Protein AF-A0A0R2JVQ1-F1 (afdb_monomer)

Radius of gyration: 18.7 Å; Cα contacts (8 Å, |Δi|>4): 30; chains: 1; bounding box: 28×34×56 Å

Organism: NCBI:txid695563

Structure (mmCIF, N/CA/C/O backbone):
data_AF-A0A0R2JVQ1-F1
#
_entry.id   AF-A0A0R2JVQ1-F1
#
loop_
_atom_site.group_PDB
_atom_site.id
_atom_site.type_symbol
_atom_site.label_atom_id
_atom_site.label_alt_id
_atom_site.label_comp_id
_atom_site.label_asym_id
_atom_site.label_entity_id
_atom_site.label_seq_id
_atom_site.pdbx_PDB_ins_code
_atom_site.Cartn_x
_atom_site.Cartn_y
_atom_site.Cartn_z
_atom_site.occupancy
_atom_site.B_iso_or_equiv
_atom_site.auth_seq_id
_atom_site.auth_comp_id
_atom_site.auth_asym_id
_atom_site.auth_atom_id
_atom_site.pdbx_PDB_model_num
ATOM 1 N N . MET A 1 1 ? -6.549 26.881 -41.223 1.00 39.41 1 MET A N 1
ATOM 2 C CA . MET A 1 1 ? -5.600 27.178 -40.128 1.00 39.41 1 MET A CA 1
ATOM 3 C C . MET A 1 1 ? -5.478 25.922 -39.284 1.00 39.41 1 MET A C 1
ATOM 5 O O . MET A 1 1 ? -6.435 25.556 -38.617 1.00 39.41 1 MET A O 1
ATOM 9 N N . ALA A 1 2 ? -4.377 25.186 -39.434 1.00 47.72 2 ALA A N 1
ATOM 10 C CA . ALA A 1 2 ? -4.159 23.924 -38.734 1.00 47.72 2 ALA A CA 1
ATOM 11 C C . ALA A 1 2 ? -3.680 24.211 -37.304 1.00 47.72 2 ALA A C 1
ATOM 13 O O . ALA A 1 2 ? -2.666 24.880 -37.109 1.00 47.72 2 ALA A O 1
ATOM 14 N N . LEU A 1 3 ? -4.435 23.732 -36.316 1.00 53.34 3 LEU A N 1
ATOM 15 C CA . LEU A 1 3 ? -4.072 23.773 -34.903 1.00 53.34 3 LEU A CA 1
ATOM 16 C C . LEU A 1 3 ? -2.839 22.885 -34.702 1.00 53.34 3 LEU A C 1
ATOM 18 O O . LEU A 1 3 ? -2.925 21.664 -34.799 1.00 53.34 3 LEU A O 1
ATOM 22 N N . GLY A 1 4 ? -1.683 23.510 -34.475 1.00 50.38 4 GLY A N 1
ATOM 23 C CA . GLY A 1 4 ? -0.414 22.820 -34.267 1.00 50.38 4 GLY A CA 1
ATOM 24 C C . GLY A 1 4 ? -0.517 21.792 -33.141 1.00 50.38 4 GLY A C 1
ATOM 25 O O . GLY A 1 4 ? -0.701 22.142 -31.974 1.00 50.38 4 GLY A O 1
ATOM 26 N N . HIS A 1 5 ? -0.390 20.513 -33.493 1.00 59.41 5 HIS A N 1
ATOM 27 C CA . HIS A 1 5 ? -0.294 19.433 -32.524 1.00 59.41 5 HIS A CA 1
ATOM 28 C C . HIS A 1 5 ? 0.991 19.612 -31.714 1.00 59.41 5 HIS A C 1
ATOM 30 O O . HIS A 1 5 ? 2.100 19.439 -32.213 1.00 59.41 5 HIS A O 1
ATOM 36 N N . SER A 1 6 ? 0.836 19.989 -30.447 1.00 54.28 6 SER A N 1
ATOM 37 C CA . SER A 1 6 ? 1.937 20.082 -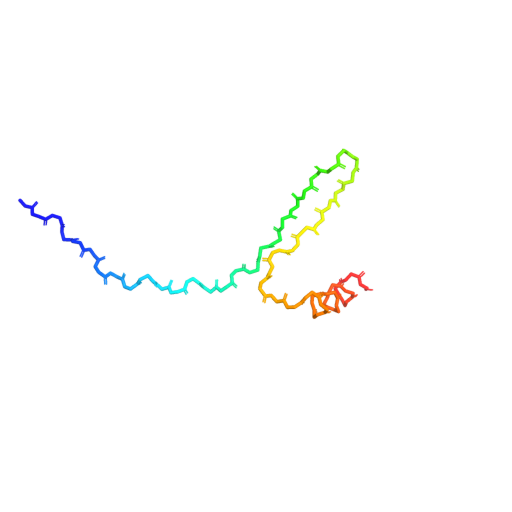29.497 1.00 54.28 6 SER A CA 1
ATOM 38 C C . SER A 1 6 ? 2.512 18.682 -29.252 1.00 54.28 6 SER A C 1
ATOM 40 O O . SER A 1 6 ? 1.963 17.909 -28.470 1.00 54.28 6 SER A O 1
ATOM 42 N N . THR A 1 7 ? 3.630 18.350 -29.902 1.00 61.53 7 THR A N 1
ATOM 43 C CA . THR A 1 7 ? 4.418 17.120 -29.694 1.00 61.53 7 THR A CA 1
ATOM 44 C C . THR A 1 7 ? 5.224 17.184 -28.394 1.00 61.53 7 THR A C 1
ATOM 46 O O . THR A 1 7 ? 6.415 16.873 -28.357 1.00 61.53 7 THR A O 1
ATOM 49 N N . LYS A 1 8 ? 4.603 17.632 -27.298 1.00 63.75 8 LYS A N 1
ATOM 50 C CA . LYS A 1 8 ? 5.242 17.569 -25.983 1.00 63.75 8 LYS A C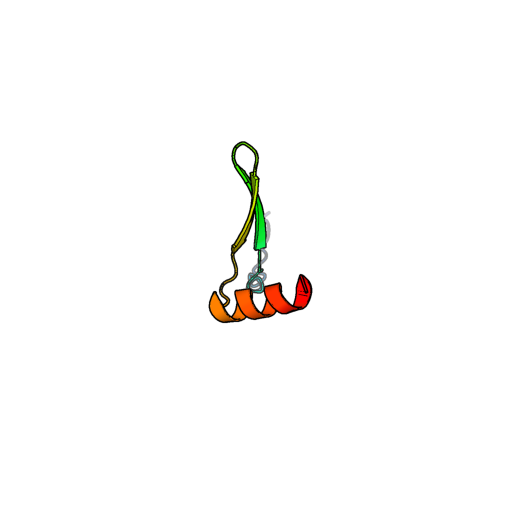A 1
ATOM 51 C C . LYS A 1 8 ? 5.433 16.088 -25.643 1.00 63.75 8 LYS A C 1
ATOM 53 O O . LYS A 1 8 ? 4.441 15.354 -25.663 1.00 63.75 8 LYS A O 1
ATOM 58 N N . PRO A 1 9 ? 6.656 15.633 -25.312 1.00 59.66 9 PRO A N 1
ATOM 59 C CA . PRO A 1 9 ? 6.853 14.291 -24.789 1.00 59.66 9 PRO A CA 1
ATOM 60 C C . PRO A 1 9 ? 5.911 14.143 -23.599 1.00 59.66 9 PRO A C 1
ATOM 62 O O . PRO A 1 9 ? 5.935 14.985 -22.695 1.00 59.66 9 PRO A O 1
ATOM 65 N N . LYS A 1 10 ? 5.041 13.125 -23.610 1.00 63.16 10 LYS A N 1
ATOM 66 C CA . LYS A 1 10 ? 4.291 12.736 -22.414 1.00 63.16 10 LYS A CA 1
ATOM 67 C C . LYS A 1 10 ? 5.353 12.406 -21.373 1.00 63.16 10 LYS A C 1
ATOM 69 O O . LYS A 1 10 ? 5.904 11.312 -21.406 1.00 63.16 10 LYS A O 1
ATOM 74 N N . LYS A 1 11 ? 5.710 13.379 -20.523 1.00 61.09 11 LYS A N 1
ATOM 75 C CA . LYS A 1 11 ? 6.632 13.170 -19.407 1.00 61.09 11 LYS A CA 1
ATOM 76 C C . LYS A 1 11 ? 6.111 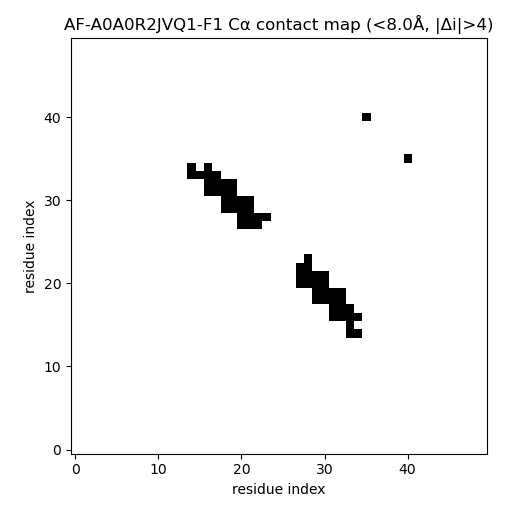11.933 -18.698 1.00 61.09 11 LYS A C 1
ATOM 78 O O . LYS A 1 11 ? 4.955 11.948 -18.269 1.00 61.09 11 LYS A O 1
ATOM 83 N N . ALA A 1 12 ? 6.908 10.863 -18.693 1.00 61.81 12 ALA A N 1
ATOM 84 C CA . ALA A 1 12 ? 6.564 9.626 -18.017 1.00 61.81 12 ALA A CA 1
ATOM 85 C C . ALA A 1 12 ? 6.163 10.031 -16.604 1.00 61.81 12 ALA A C 1
ATOM 87 O O . ALA A 1 12 ? 6.962 10.602 -15.859 1.00 61.81 12 ALA A O 1
ATOM 88 N N . ARG A 1 13 ? 4.868 9.905 -16.309 1.00 62.44 13 ARG A N 1
ATOM 89 C CA . ARG A 1 13 ? 4.340 10.311 -15.016 1.00 62.44 13 ARG A CA 1
ATOM 90 C C . ARG A 1 13 ? 5.122 9.479 -14.003 1.00 62.44 13 ARG A C 1
ATOM 92 O O . ARG A 1 13 ? 5.193 8.266 -14.213 1.00 62.44 13 ARG A O 1
ATOM 99 N N . PRO A 1 14 ? 5.741 10.088 -12.978 1.00 61.75 14 PRO A N 1
ATOM 100 C CA . PRO A 1 14 ? 6.440 9.298 -11.978 1.00 61.75 14 PRO A CA 1
ATOM 101 C C . PRO A 1 14 ? 5.465 8.237 -11.456 1.00 61.75 14 PRO A C 1
ATOM 103 O O . PRO A 1 14 ? 4.265 8.540 -11.380 1.00 61.75 14 PRO A O 1
ATOM 106 N N . P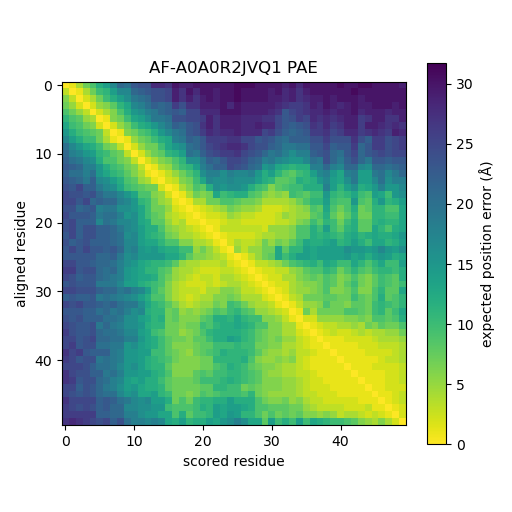RO A 1 15 ? 5.923 7.005 -11.177 1.00 63.44 15 PRO A N 1
ATOM 107 C CA . PRO A 1 15 ? 5.071 5.971 -10.610 1.00 63.44 15 PRO A CA 1
ATOM 108 C C . PRO A 1 15 ? 4.453 6.548 -9.337 1.00 63.44 15 PRO A C 1
ATOM 110 O O . PRO A 1 15 ? 5.134 6.806 -8.348 1.00 63.44 15 PRO A O 1
ATOM 113 N N . ARG A 1 16 ? 3.172 6.910 -9.424 1.00 64.50 16 ARG A N 1
ATOM 114 C CA . ARG A 1 16 ? 2.472 7.554 -8.320 1.00 64.50 16 ARG A CA 1
ATOM 115 C C . ARG A 1 16 ? 1.996 6.443 -7.417 1.00 64.50 16 ARG A C 1
ATOM 117 O O . ARG A 1 16 ? 1.123 5.675 -7.812 1.00 64.50 16 ARG A O 1
ATOM 124 N N . ASN A 1 17 ? 2.574 6.389 -6.227 1.00 66.50 17 ASN A N 1
ATOM 125 C CA . ASN A 1 17 ? 2.011 5.629 -5.128 1.00 66.50 17 ASN A CA 1
ATOM 126 C C . ASN A 1 17 ? 0.644 6.243 -4.822 1.00 66.50 17 ASN A C 1
ATOM 128 O O . ASN A 1 17 ? 0.568 7.417 -4.459 1.00 66.50 17 ASN A O 1
ATOM 132 N N . ASN A 1 18 ? -0.427 5.482 -5.021 1.00 70.06 18 ASN A N 1
ATOM 133 C CA . ASN A 1 18 ? -1.771 5.933 -4.692 1.00 70.06 18 ASN A CA 1
ATOM 134 C C . ASN A 1 18 ? -2.216 5.199 -3.428 1.00 70.06 18 ASN A C 1
ATOM 136 O O . ASN A 1 18 ? -2.245 3.971 -3.407 1.00 70.06 18 ASN A O 1
ATOM 140 N N . LEU A 1 19 ? -2.573 5.949 -2.388 1.00 72.56 19 LEU A N 1
ATOM 141 C CA . LEU A 1 19 ? -3.384 5.410 -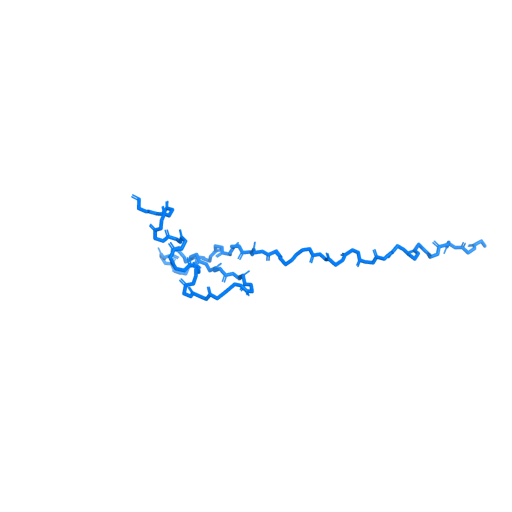1.304 1.00 72.56 19 LEU A CA 1
ATOM 142 C C . LEU A 1 19 ? -4.852 5.568 -1.681 1.00 72.56 19 LEU A C 1
ATOM 144 O O . LEU A 1 19 ? -5.287 6.662 -2.043 1.00 72.56 19 LEU A O 1
ATOM 148 N N . LEU A 1 20 ? -5.601 4.480 -1.589 1.00 78.94 20 LEU A N 1
ATOM 149 C CA . LEU A 1 20 ? -7.040 4.450 -1.755 1.00 78.94 20 LEU A CA 1
ATOM 150 C C . LEU A 1 20 ? -7.678 4.130 -0.404 1.00 78.94 20 LEU A C 1
ATOM 152 O O . LEU A 1 20 ? -7.430 3.076 0.172 1.00 78.94 20 LEU A O 1
ATOM 156 N N . LEU A 1 21 ? -8.509 5.040 0.090 1.00 78.69 21 LEU A N 1
ATOM 157 C CA . LEU A 1 21 ? -9.362 4.797 1.247 1.00 78.69 21 LEU A CA 1
ATOM 158 C C . LEU A 1 21 ? -10.668 4.183 0.751 1.00 78.69 21 LEU A C 1
ATOM 160 O O . LEU A 1 21 ? -11.423 4.835 0.032 1.00 78.69 21 LEU A O 1
ATOM 164 N N . ASN A 1 22 ? -10.915 2.937 1.134 1.00 79.50 22 ASN A N 1
ATOM 165 C CA . ASN A 1 22 ? -12.168 2.249 0.879 1.00 79.50 22 ASN A CA 1
ATOM 166 C C . ASN A 1 22 ? -12.964 2.156 2.176 1.00 79.50 22 ASN A C 1
ATOM 168 O O . ASN A 1 22 ? -12.439 1.792 3.221 1.00 79.50 22 ASN A O 1
ATOM 172 N N . LEU A 1 23 ? -14.256 2.450 2.087 1.00 80.12 23 LEU A N 1
ATOM 173 C CA . LEU A 1 23 ? -15.206 2.173 3.155 1.00 80.12 23 LEU A CA 1
ATOM 174 C C . LEU A 1 23 ? -15.875 0.839 2.857 1.00 80.12 23 LEU A C 1
ATOM 176 O O . LEU A 1 23 ? -16.500 0.673 1.806 1.00 80.12 23 LEU A O 1
ATOM 180 N N . LYS A 1 24 ? -15.744 -0.113 3.773 1.00 82.38 24 LYS A N 1
ATOM 181 C CA . LYS A 1 24 ? -16.325 -1.441 3.645 1.00 82.38 24 LYS A CA 1
ATOM 182 C C . LYS A 1 24 ? -17.218 -1.713 4.840 1.00 82.38 24 LYS A C 1
ATOM 184 O O . LYS A 1 24 ? -16.736 -2.041 5.910 1.00 82.38 24 LYS A O 1
ATOM 189 N N . LYS A 1 25 ? -18.531 -1.612 4.618 1.00 81.62 25 LYS A N 1
ATOM 190 C CA . LYS A 1 25 ? -19.574 -1.694 5.656 1.00 81.62 25 LYS A CA 1
ATOM 191 C C . LYS A 1 25 ? -19.275 -0.776 6.846 1.00 81.62 25 LYS A C 1
ATOM 193 O O . LYS A 1 25 ? -19.655 0.385 6.780 1.00 81.62 25 LYS A O 1
ATOM 198 N N . ASP A 1 26 ? -18.572 -1.279 7.852 1.00 86.19 26 ASP A N 1
ATOM 199 C CA . ASP A 1 26 ? -18.259 -0.580 9.099 1.00 86.19 26 ASP A CA 1
ATOM 200 C C . ASP A 1 26 ? -16.749 -0.312 9.267 1.00 86.19 26 ASP A C 1
ATOM 202 O O . ASP A 1 26 ? -16.345 0.406 10.179 1.00 86.19 26 ASP A O 1
ATOM 206 N N . ASP A 1 27 ? -15.921 -0.836 8.358 1.00 82.69 27 ASP A N 1
ATOM 207 C CA . ASP A 1 27 ? -14.466 -0.734 8.395 1.00 82.69 27 ASP A CA 1
ATOM 208 C C . ASP A 1 27 ? -13.936 0.254 7.349 1.00 82.69 27 ASP A C 1
ATOM 210 O O . ASP A 1 27 ? -14.396 0.316 6.202 1.00 82.69 27 ASP A O 1
ATOM 214 N N . LEU A 1 28 ? -12.912 1.012 7.738 1.00 84.19 28 LEU A N 1
ATOM 215 C CA . LEU A 1 28 ? -12.129 1.841 6.828 1.00 84.19 28 LEU A CA 1
ATOM 216 C C . LEU A 1 28 ? -10.873 1.064 6.412 1.00 84.19 28 LEU A C 1
ATOM 218 O O . LEU A 1 28 ? -9.939 0.910 7.195 1.00 84.19 28 LEU A O 1
ATOM 222 N N . GLU A 1 29 ? -10.847 0.577 5.173 1.00 83.12 29 GLU A N 1
ATOM 223 C CA . GLU A 1 29 ? -9.700 -0.121 4.594 1.00 83.12 29 GLU A CA 1
ATOM 224 C C . GLU A 1 29 ? -8.799 0.867 3.841 1.00 83.12 29 GLU A C 1
ATOM 226 O O . GLU A 1 29 ? -9.229 1.576 2.927 1.00 83.12 29 GLU A O 1
ATOM 231 N N . LEU A 1 30 ? -7.512 0.878 4.181 1.00 77.56 30 LEU A N 1
ATOM 232 C CA . LEU A 1 30 ? -6.497 1.637 3.460 1.00 77.56 30 LEU A CA 1
ATOM 233 C C . LEU A 1 30 ? -5.783 0.713 2.470 1.00 77.56 30 LEU A C 1
ATOM 235 O O . LEU A 1 30 ? -4.998 -0.148 2.856 1.00 77.56 30 LEU A O 1
ATOM 239 N N . ASN A 1 31 ? -6.061 0.890 1.184 1.00 75.19 31 ASN A N 1
ATOM 240 C CA . ASN A 1 31 ? -5.480 0.102 0.107 1.00 75.19 31 ASN A CA 1
ATOM 241 C C . ASN A 1 31 ? -4.343 0.876 -0.550 1.00 75.19 31 ASN A C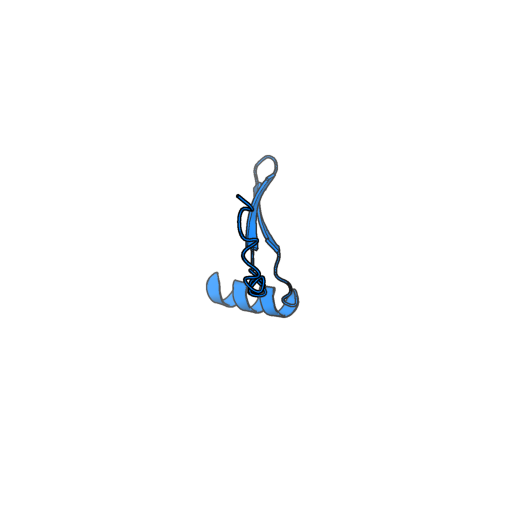 1
ATOM 243 O O . ASN A 1 31 ? -4.523 1.996 -1.028 1.00 75.19 31 ASN A O 1
ATOM 247 N N . PHE A 1 32 ? -3.165 0.270 -0.618 1.00 71.56 32 PHE A N 1
ATOM 248 C CA . PHE A 1 32 ? -2.017 0.893 -1.252 1.00 71.56 32 PHE A CA 1
ATOM 249 C C . PHE A 1 32 ? -1.804 0.322 -2.646 1.00 71.56 32 PHE A C 1
ATOM 251 O O . PHE A 1 32 ? -1.463 -0.843 -2.814 1.00 71.56 32 PHE A O 1
ATOM 258 N N . TYR A 1 33 ? -1.948 1.176 -3.649 1.00 71.44 33 TYR A N 1
ATOM 259 C CA . TYR A 1 33 ? -1.559 0.880 -5.018 1.00 71.44 33 TYR A CA 1
ATOM 260 C C . TYR A 1 33 ? -0.225 1.559 -5.292 1.00 71.44 33 TYR A C 1
ATOM 262 O O . TYR A 1 33 ? -0.153 2.657 -5.853 1.00 71.44 33 TYR A O 1
ATOM 270 N N . SER A 1 34 ? 0.843 0.905 -4.846 1.00 68.88 34 SER A N 1
ATOM 271 C CA . SER A 1 34 ? 2.202 1.205 -5.272 1.00 68.88 34 SER A CA 1
ATOM 272 C C . SER A 1 34 ? 2.703 0.065 -6.156 1.00 68.88 34 SER A C 1
ATOM 274 O O . SER A 1 34 ? 2.302 -1.086 -6.017 1.00 68.88 34 SER A O 1
ATOM 276 N N . SER A 1 35 ? 3.603 0.381 -7.080 1.00 71.12 35 SER A N 1
ATOM 277 C CA . SER A 1 35 ? 4.442 -0.626 -7.740 1.00 71.12 35 SER A CA 1
ATOM 278 C C . SER A 1 35 ? 5.598 -1.081 -6.835 1.00 71.12 35 SER A C 1
ATOM 280 O O . SER A 1 35 ? 6.562 -1.668 -7.317 1.00 71.12 35 SER A O 1
ATOM 282 N N . LEU A 1 36 ? 5.544 -0.726 -5.547 1.00 70.12 36 LEU A N 1
ATOM 283 C CA . LEU A 1 36 ? 6.523 -1.092 -4.539 1.00 70.12 36 LEU A CA 1
ATOM 284 C C . LEU A 1 36 ? 6.141 -2.459 -3.974 1.00 70.12 36 LEU A C 1
ATOM 286 O O . LEU A 1 36 ? 4.960 -2.759 -3.821 1.00 70.12 36 LEU A O 1
ATOM 290 N N . ASP A 1 37 ? 7.143 -3.261 -3.646 1.00 79.81 37 ASP A N 1
ATOM 291 C CA . ASP A 1 37 ? 6.923 -4.568 -3.044 1.00 79.81 37 ASP A CA 1
ATOM 292 C C . ASP A 1 37 ? 6.139 -4.462 -1.721 1.00 79.81 37 ASP A C 1
ATOM 294 O O . ASP A 1 37 ? 6.386 -3.570 -0.898 1.00 79.81 37 ASP A O 1
ATOM 298 N N . THR A 1 38 ? 5.187 -5.377 -1.526 1.00 77.88 38 THR A N 1
ATOM 299 C CA . THR A 1 38 ? 4.281 -5.393 -0.372 1.00 77.88 38 THR A CA 1
ATOM 300 C C . THR A 1 38 ? 5.038 -5.529 0.952 1.00 77.88 38 THR A C 1
ATOM 302 O O . THR A 1 38 ? 4.624 -4.944 1.952 1.00 77.88 38 THR A O 1
ATOM 305 N N . GLU A 1 39 ? 6.170 -6.239 0.982 1.00 83.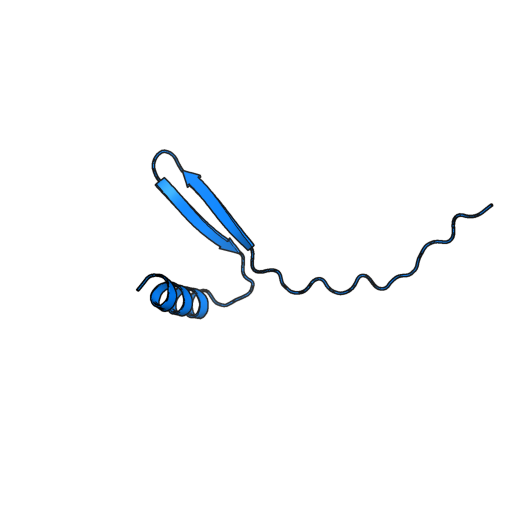38 39 GLU A N 1
ATOM 306 C CA . GLU A 1 39 ? 6.979 -6.400 2.194 1.00 83.38 39 GLU A CA 1
ATOM 307 C C . GLU A 1 39 ? 7.660 -5.083 2.589 1.00 83.38 39 GLU A C 1
ATOM 309 O O . GLU A 1 39 ? 7.678 -4.699 3.762 1.00 83.38 39 GLU A O 1
ATOM 314 N N . ILE A 1 40 ? 8.176 -4.349 1.597 1.00 82.75 40 ILE A N 1
ATOM 315 C CA . ILE A 1 40 ? 8.789 -3.032 1.809 1.00 82.75 40 ILE A CA 1
ATOM 316 C C . ILE A 1 40 ? 7.729 -2.032 2.282 1.00 82.75 40 ILE A C 1
ATOM 318 O O . ILE A 1 40 ? 7.985 -1.244 3.194 1.00 82.75 40 ILE A O 1
ATOM 322 N N . MET A 1 41 ? 6.530 -2.084 1.695 1.00 78.75 41 MET A N 1
ATOM 323 C CA . MET A 1 41 ? 5.393 -1.264 2.117 1.00 78.75 41 MET A CA 1
ATOM 324 C C . MET A 1 41 ? 4.986 -1.535 3.561 1.00 78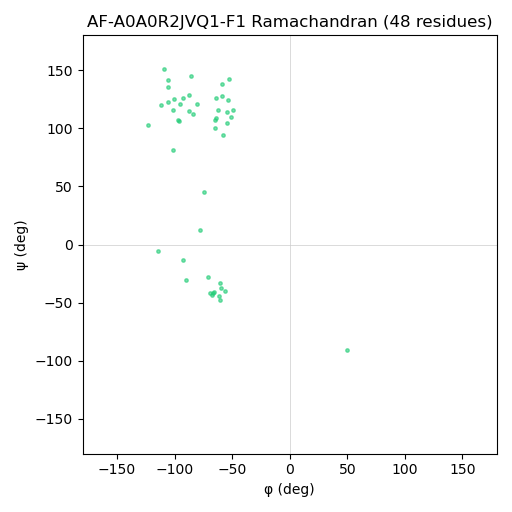.75 41 MET A C 1
ATOM 326 O O . MET A 1 41 ? 4.845 -0.585 4.327 1.00 78.75 41 MET A O 1
ATOM 330 N N . ASN A 1 42 ? 4.849 -2.801 3.959 1.00 81.62 42 ASN A N 1
ATOM 331 C CA . ASN A 1 42 ? 4.477 -3.150 5.329 1.00 81.62 42 ASN A CA 1
ATOM 332 C C . ASN A 1 42 ? 5.512 -2.649 6.342 1.00 81.62 42 ASN A C 1
ATOM 334 O O . ASN A 1 42 ? 5.136 -1.991 7.307 1.00 81.62 42 ASN A O 1
ATOM 338 N N . LYS A 1 43 ? 6.812 -2.829 6.071 1.00 85.81 43 LYS A N 1
ATOM 339 C CA . LYS A 1 43 ? 7.885 -2.288 6.927 1.00 85.81 43 LYS A CA 1
ATOM 340 C C . LYS A 1 43 ? 7.834 -0.764 7.056 1.00 85.81 43 LYS A C 1
ATOM 342 O O . LYS A 1 43 ? 8.154 -0.217 8.110 1.00 85.81 43 LYS A O 1
ATOM 347 N N . LEU A 1 44 ? 7.477 -0.058 5.980 1.00 82.69 44 LEU A N 1
ATOM 348 C CA . LEU A 1 44 ? 7.309 1.395 6.015 1.00 82.69 44 LEU A CA 1
ATOM 349 C C . LEU A 1 44 ? 6.106 1.785 6.881 1.00 82.69 44 LEU A C 1
ATOM 351 O O . LEU A 1 44 ? 6.211 2.711 7.680 1.00 82.69 44 LEU A O 1
ATOM 355 N N . LEU A 1 45 ? 4.984 1.079 6.738 1.00 79.62 45 LEU A N 1
ATOM 356 C CA . LEU A 1 45 ? 3.766 1.348 7.498 1.00 79.62 45 LEU A CA 1
ATOM 357 C C . LEU A 1 45 ? 3.937 1.063 8.982 1.00 79.62 45 LEU A C 1
ATOM 359 O O . LEU A 1 45 ? 3.540 1.897 9.787 1.00 79.62 45 LEU A O 1
ATOM 363 N N . GLU A 1 46 ? 4.597 -0.035 9.346 1.00 85.56 46 GLU A N 1
ATOM 364 C CA . GLU A 1 46 ? 4.951 -0.319 10.739 1.00 85.56 46 GLU A CA 1
ATOM 365 C C . GLU A 1 46 ? 5.768 0.820 11.356 1.00 85.56 46 GLU A C 1
ATOM 367 O O . GLU A 1 46 ? 5.513 1.215 12.485 1.00 85.56 46 GLU A O 1
ATOM 372 N N . LYS A 1 47 ? 6.706 1.414 10.606 1.00 85.06 47 LYS A N 1
ATOM 373 C CA . LYS A 1 47 ? 7.497 2.555 11.095 1.00 85.06 47 LYS A CA 1
ATOM 374 C C . LYS A 1 47 ? 6.718 3.862 11.231 1.00 85.06 47 LYS A C 1
ATOM 376 O O . LYS A 1 47 ? 7.147 4.720 11.990 1.00 85.06 47 LYS A O 1
ATOM 381 N N . VAL A 1 48 ? 5.667 4.060 10.439 1.00 76.94 48 VAL A N 1
ATOM 382 C CA . VAL A 1 48 ? 4.876 5.305 10.432 1.00 76.94 48 VAL A CA 1
ATOM 383 C C . VAL A 1 48 ? 3.718 5.240 11.427 1.00 76.94 48 VAL A C 1
ATOM 385 O O . VAL A 1 48 ? 3.302 6.274 11.939 1.00 76.94 48 VAL A O 1
ATOM 388 N N . LEU A 1 49 ? 3.181 4.041 11.664 1.00 76.62 49 LEU A N 1
ATOM 389 C CA . LEU A 1 49 ? 2.063 3.797 12.576 1.00 76.62 49 LEU A CA 1
ATOM 390 C C . LEU A 1 49 ? 2.508 3.423 14.001 1.00 76.62 49 LEU A C 1
ATOM 392 O O . LEU A 1 49 ? 1.660 3.418 14.893 1.00 76.62 49 LEU A O 1
ATOM 396 N N . SER A 1 50 ? 3.790 3.097 14.208 1.00 61.62 50 SER A N 1
ATOM 397 C CA . SER A 1 50 ? 4.404 2.927 15.535 1.00 61.62 50 SER A CA 1
ATOM 398 C C . SER A 1 50 ? 4.765 4.258 16.181 1.00 61.62 50 SER A C 1
ATOM 400 O O . SER A 1 50 ? 4.856 4.240 17.429 1.00 61.62 50 SER A O 1
#

Sequence (50 aa):
MALGHSTKPKKARPPRNNLLLNLKKDDLELNFYSSLDTEIMNKLLEKVLS

Mean predicted aligned error: 13.07 Å

pL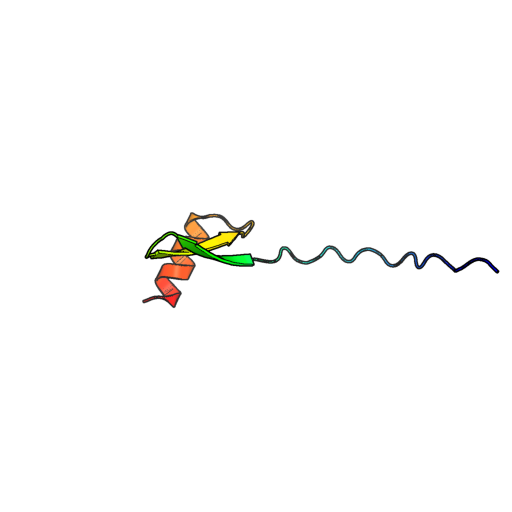DDT: mean 71.56, std 11.25, range [39.41, 86.19]

Secondary structure (DSSP, 8-state):
-----------------EEEEEEETTEEEEEEE-SS-HHHHHHHHHHHH-

Nearest PDB structures (foldseek):
  6usr-assembly1_A  TM=3.366E-01  e=4.923E+00  Tribolium castaneum

Foldseek 3Di:
DDDDDPPDPPPPDPQDFDWDFDDDPPDTDTDIPGPDDPVVVVVVCVVVVD

Solvent-accessible surface area (backbone atoms only — not comparable to full-atom values): 3473 Å² total; per-residue (Å²): 136,83,79,80,79,78,83,66,77,78,70,78,71,71,88,66,68,41,79,44,82,43,81,52,99,90,44,80,46,79,44,76,52,47,100,60,58,68,69,62,49,49,58,50,47,53,69,73,76,104